Protei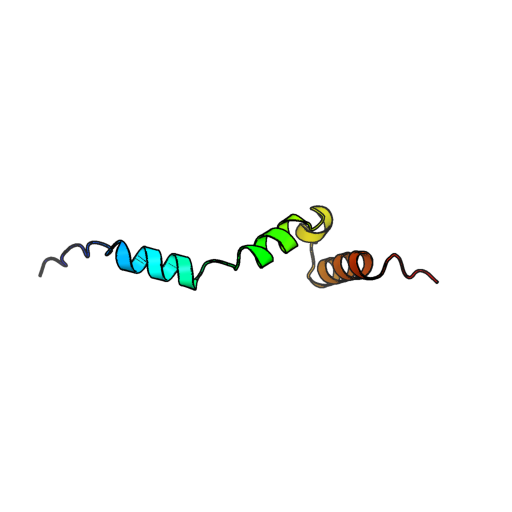n AF-A0A5B7H9R7-F1 (afdb_monomer)

Secondary structure (DSSP, 8-state):
---------HHHHHHHHHHHSPPHHHHHHHHTS-HHHHT-SSHHHHHHHHHHHHH-----

pLDDT: mean 77.04, std 11.89, range [37.81, 91.06]

Mean predicted aligned error: 12.55 Å

Organism: Portunus trituberculatus (NCBI:txid210409)

Sequence (60 aa):
MTKGHEKIKMMQCLKDIEKYSFPHRTVEKWNALDNGSVRAHSMYNFKEKLDKRRYGDKTL

Radius of gyration: 20.5 Å; Cα contacts (8 Å, |Δi|>4): 14; chains: 1; bounding box: 49×19×54 Å

Structure (mmCIF, N/CA/C/O backbone):
data_AF-A0A5B7H9R7-F1
#
_entry.id   AF-A0A5B7H9R7-F1
#
loop_
_atom_site.group_PDB
_atom_site.id
_atom_site.type_symbol
_atom_site.label_atom_id
_atom_site.label_alt_id
_atom_site.label_comp_id
_atom_site.label_asym_id
_atom_site.label_entity_id
_atom_site.label_seq_id
_atom_site.pdbx_PDB_ins_code
_atom_site.Cartn_x
_atom_site.Cartn_y
_atom_site.Cartn_z
_atom_site.occupancy
_atom_site.B_iso_or_equiv
_atom_site.auth_seq_id
_atom_s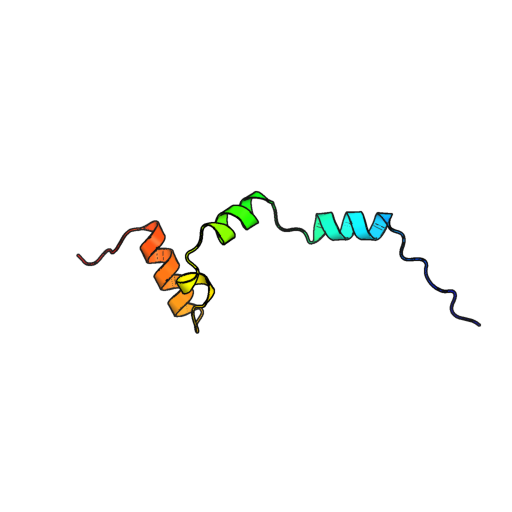ite.auth_comp_id
_atom_site.auth_asym_id
_atom_site.auth_atom_id
_atom_site.pdbx_PDB_model_num
ATOM 1 N N . MET A 1 1 ? -26.602 -12.740 39.708 1.00 37.81 1 MET A N 1
ATOM 2 C CA . MET A 1 1 ? -26.243 -11.690 38.728 1.00 37.81 1 MET A CA 1
ATOM 3 C C . MET A 1 1 ? -25.950 -12.353 37.392 1.00 37.81 1 MET A C 1
ATOM 5 O O . MET A 1 1 ? -24.810 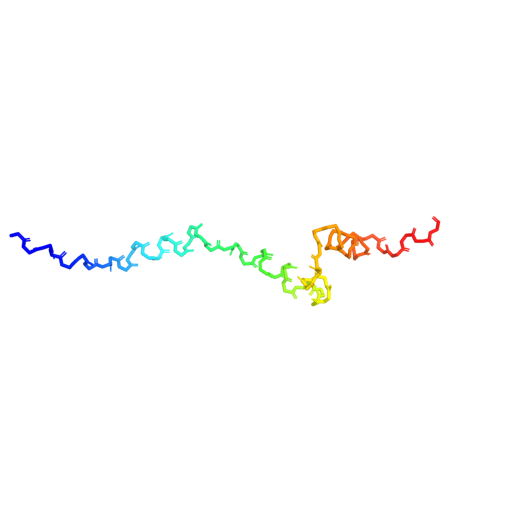-12.689 37.099 1.00 37.81 1 MET A O 1
ATOM 9 N N . THR A 1 2 ? -26.986 -12.630 36.609 1.00 45.41 2 THR A N 1
ATOM 10 C CA . THR A 1 2 ? -26.831 -13.090 35.228 1.00 45.41 2 THR A CA 1
ATOM 11 C C . THR A 1 2 ? -26.366 -11.892 34.406 1.00 45.41 2 THR A C 1
ATOM 13 O O . THR A 1 2 ? -27.100 -10.918 34.260 1.00 45.41 2 THR A O 1
ATOM 16 N N . LYS A 1 3 ? -25.102 -11.918 33.961 1.00 54.19 3 LYS A N 1
ATOM 17 C CA . LYS A 1 3 ? -24.531 -10.928 33.039 1.00 54.19 3 LYS A CA 1
ATOM 18 C C . LYS A 1 3 ? -25.441 -10.870 31.813 1.00 54.19 3 LYS A C 1
ATOM 20 O O . LYS A 1 3 ? -25.477 -11.815 31.030 1.00 54.19 3 LYS A O 1
ATOM 25 N N . GLY A 1 4 ? -26.241 -9.809 31.722 1.00 55.00 4 GLY A N 1
ATOM 26 C CA . GLY A 1 4 ? -27.148 -9.593 30.606 1.00 55.00 4 GLY A CA 1
ATOM 27 C C . GLY A 1 4 ? -26.347 -9.592 29.313 1.00 55.00 4 GLY A C 1
ATOM 28 O O . GLY A 1 4 ? -25.304 -8.949 29.234 1.00 55.00 4 GLY A O 1
ATOM 29 N N . HIS A 1 5 ? -26.819 -10.346 28.326 1.00 65.88 5 HIS A N 1
ATOM 30 C CA . HIS A 1 5 ? -26.262 -10.331 26.984 1.00 65.88 5 HIS A CA 1
ATOM 31 C C . HIS A 1 5 ? -26.290 -8.887 26.467 1.00 65.88 5 HIS A C 1
ATOM 33 O O . HIS A 1 5 ? -27.364 -8.347 26.185 1.00 65.88 5 HIS A O 1
ATOM 39 N N . GLU A 1 6 ? -25.123 -8.247 26.377 1.00 63.84 6 GLU A N 1
ATOM 40 C CA . GLU A 1 6 ? -24.991 -6.951 25.722 1.00 63.84 6 GLU A CA 1
ATOM 41 C C . GLU A 1 6 ? -25.380 -7.137 24.257 1.00 63.84 6 GLU A C 1
ATOM 43 O O . GLU A 1 6 ? -24.664 -7.747 23.463 1.00 63.84 6 GLU A O 1
ATOM 48 N N . LYS A 1 7 ? -26.564 -6.636 23.893 1.00 65.19 7 LYS A N 1
ATOM 49 C CA . LYS A 1 7 ? -26.942 -6.496 22.492 1.00 65.19 7 LYS A CA 1
ATOM 50 C C . LYS A 1 7 ? -25.942 -5.529 21.880 1.00 65.19 7 LYS A C 1
ATOM 52 O O . LYS A 1 7 ? -25.994 -4.335 22.179 1.00 65.19 7 LYS A O 1
ATOM 57 N N . ILE A 1 8 ? -25.037 -6.050 21.056 1.00 64.81 8 ILE A N 1
ATOM 58 C CA . ILE A 1 8 ? -24.115 -5.250 20.253 1.00 64.81 8 ILE A CA 1
ATOM 59 C C . ILE A 1 8 ? -24.973 -4.225 19.506 1.00 64.81 8 ILE A C 1
ATOM 61 O O . ILE A 1 8 ? -25.756 -4.565 18.618 1.00 64.81 8 ILE A O 1
ATOM 65 N N . LYS A 1 9 ? -24.914 -2.964 19.946 1.00 69.50 9 LYS A N 1
ATOM 66 C CA . LYS A 1 9 ? -25.660 -1.868 19.331 1.00 69.50 9 LYS A CA 1
ATOM 67 C C . LYS A 1 9 ? -25.098 -1.705 17.926 1.00 69.50 9 LYS A C 1
ATOM 69 O O . LYS A 1 9 ? -23.996 -1.202 17.763 1.00 69.50 9 LYS A O 1
ATOM 74 N N . MET A 1 10 ? -25.863 -2.101 16.916 1.00 67.19 10 MET A N 1
ATOM 75 C CA . MET A 1 10 ? -25.516 -2.012 15.490 1.00 67.19 10 MET A CA 1
ATOM 76 C C . MET A 1 10 ? -24.998 -0.622 15.071 1.00 67.19 10 MET A C 1
ATOM 78 O O . MET A 1 10 ? -24.137 -0.497 14.207 1.00 67.19 10 MET A O 1
ATOM 82 N N . MET A 1 11 ? -25.460 0.426 15.755 1.00 70.38 11 MET A N 1
ATOM 83 C CA . MET A 1 11 ? -24.998 1.804 15.575 1.00 70.38 11 MET A CA 1
ATOM 84 C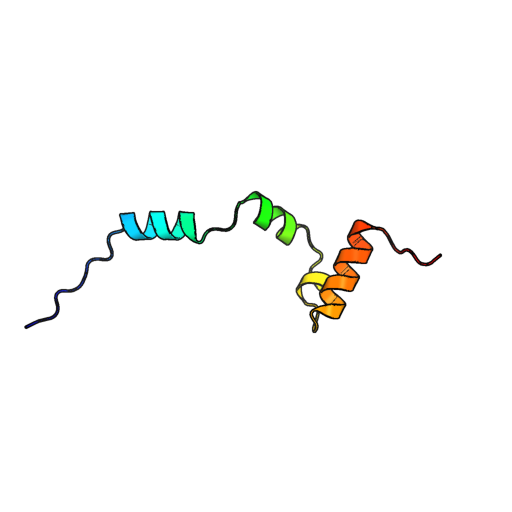 C . MET A 1 11 ? -23.528 2.022 15.978 1.00 70.38 11 MET A C 1
ATOM 86 O O . MET A 1 11 ? -22.854 2.873 15.408 1.00 70.38 11 MET A O 1
ATOM 90 N N . GLN A 1 12 ? -23.036 1.261 16.957 1.00 70.00 12 GLN A N 1
ATOM 91 C CA . GLN A 1 12 ? -21.634 1.251 17.364 1.00 70.00 12 GLN A CA 1
ATOM 92 C C . GLN A 1 12 ? -20.788 0.560 16.289 1.00 70.00 12 GLN A C 1
ATOM 94 O O . GLN A 1 12 ? -19.821 1.150 15.825 1.00 70.00 12 GLN A O 1
ATOM 99 N N . CYS A 1 13 ? -21.242 -0.589 15.768 1.00 69.94 13 CYS A N 1
ATOM 100 C CA . CYS A 1 13 ? -20.574 -1.272 14.655 1.00 69.94 13 CYS A CA 1
ATOM 101 C C . CYS A 1 13 ? -20.414 -0.386 13.416 1.00 69.94 13 CYS A C 1
ATOM 103 O O . CYS A 1 13 ? -19.357 -0.417 12.802 1.00 69.94 13 CYS A O 1
ATOM 105 N N . LEU A 1 14 ? -21.416 0.420 13.047 1.00 76.81 14 LEU A N 1
ATOM 106 C CA . LEU A 1 14 ? -21.292 1.334 11.902 1.00 76.81 14 LEU A CA 1
ATOM 107 C C . LEU A 1 14 ? -20.215 2.407 12.126 1.00 76.81 14 LEU A C 1
ATOM 109 O O . LEU A 1 14 ? -19.431 2.680 11.222 1.00 76.81 14 LEU A O 1
ATOM 113 N N . LYS A 1 15 ? -20.134 2.965 13.341 1.00 76.75 15 LYS A N 1
ATOM 114 C CA . LYS A 1 15 ? -19.091 3.933 13.720 1.00 76.75 15 LYS A CA 1
ATOM 115 C C . LYS A 1 15 ? -17.703 3.302 13.734 1.00 76.75 15 LYS A C 1
ATOM 117 O O . LYS A 1 15 ? -16.737 3.936 13.326 1.00 76.75 15 LYS A O 1
ATOM 122 N N . ASP A 1 16 ? -17.604 2.061 14.196 1.00 76.44 16 ASP A N 1
ATOM 123 C CA . ASP A 1 16 ? -16.351 1.316 14.182 1.00 76.44 16 ASP A CA 1
ATOM 124 C C . ASP A 1 16 ? -15.940 0.960 12.747 1.00 76.44 16 ASP A C 1
ATOM 126 O O . ASP A 1 16 ? -14.777 1.123 12.396 1.00 76.44 16 ASP A O 1
ATOM 130 N N . ILE A 1 17 ? -16.880 0.580 11.874 1.00 80.12 17 ILE A N 1
ATOM 131 C CA . ILE A 1 17 ? -16.598 0.379 10.447 1.00 80.12 17 ILE A CA 1
ATOM 132 C C . ILE A 1 17 ? -16.064 1.671 9.844 1.00 80.12 17 ILE A C 1
ATOM 134 O O . ILE A 1 17 ? -15.007 1.632 9.237 1.00 80.12 17 ILE A O 1
ATOM 138 N N . GLU A 1 18 ? -16.717 2.815 10.033 1.00 79.56 18 GLU A N 1
ATOM 139 C CA . GLU A 1 18 ? -16.219 4.094 9.512 1.00 79.56 18 GLU A CA 1
ATOM 140 C C . GLU A 1 18 ? -14.817 4.434 10.047 1.00 79.56 18 GLU A C 1
ATOM 142 O O . GLU A 1 18 ? -13.931 4.805 9.279 1.00 79.56 18 GLU A O 1
ATOM 147 N N . LYS A 1 19 ? -14.587 4.243 11.351 1.00 80.69 19 LYS A N 1
ATOM 148 C CA . LYS A 1 19 ? -13.317 4.549 12.024 1.00 80.69 19 LYS A CA 1
ATOM 149 C C . LYS A 1 19 ? -12.161 3.652 11.579 1.00 80.69 19 LYS A C 1
ATOM 151 O O . LYS A 1 19 ? -11.030 4.123 11.472 1.00 80.69 19 LYS A O 1
ATOM 156 N N . TYR A 1 20 ? -12.423 2.361 11.394 1.00 78.12 20 TYR A N 1
ATOM 157 C CA . TYR A 1 20 ? -11.410 1.359 11.055 1.00 78.12 20 TYR A CA 1
ATOM 158 C C . TYR A 1 20 ? -11.360 1.045 9.555 1.00 78.12 20 TYR A C 1
ATOM 160 O O . TYR A 1 20 ? -10.475 0.312 9.113 1.00 78.12 20 TYR A O 1
ATOM 168 N N . SER A 1 21 ? -12.273 1.603 8.756 1.00 78.38 21 SER A N 1
ATOM 169 C CA . SER A 1 21 ? -12.234 1.471 7.304 1.00 78.38 21 SER A CA 1
ATOM 170 C C . SER A 1 21 ? -11.096 2.291 6.730 1.00 78.38 21 SE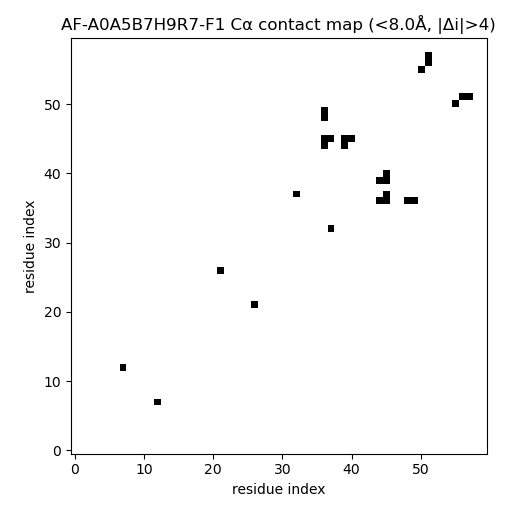R A C 1
ATOM 172 O O . SER A 1 21 ? -10.907 3.471 7.025 1.00 78.38 21 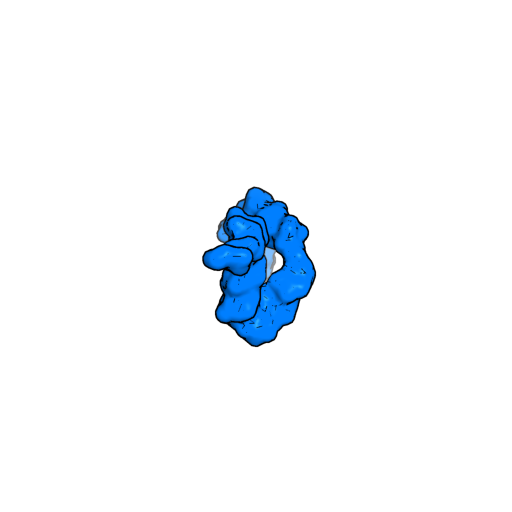SER A O 1
ATOM 174 N N . PHE A 1 22 ? -10.354 1.661 5.830 1.00 75.62 22 PHE A N 1
ATOM 175 C CA . PHE A 1 22 ? -9.410 2.386 5.007 1.00 75.62 22 PHE A CA 1
ATOM 176 C C . PHE A 1 22 ? -10.172 3.293 4.040 1.00 75.62 22 PHE A C 1
ATOM 178 O O . PHE A 1 22 ? -11.172 2.861 3.459 1.00 75.62 22 PHE A O 1
ATOM 185 N N . PRO A 1 23 ? -9.687 4.524 3.803 1.00 81.69 23 PRO A N 1
ATOM 186 C CA . PRO A 1 23 ? -10.230 5.361 2.748 1.00 81.69 23 PRO A CA 1
ATOM 187 C C . PRO A 1 23 ? -10.271 4.574 1.438 1.00 81.69 23 PRO A C 1
ATOM 189 O O . PRO A 1 23 ? -9.289 3.914 1.089 1.00 81.69 23 PRO A O 1
ATOM 192 N N . HIS A 1 24 ? -11.372 4.674 0.694 1.00 75.00 24 HIS A N 1
ATOM 193 C CA . HIS A 1 24 ? -11.543 3.953 -0.572 1.00 75.00 24 HIS A CA 1
ATOM 194 C C . HIS A 1 24 ? -10.351 4.178 -1.522 1.00 75.00 24 HIS A C 1
ATOM 196 O O . HIS A 1 24 ? -9.756 3.236 -2.041 1.00 75.00 24 HIS A O 1
ATOM 202 N N . ARG A 1 25 ? -9.876 5.427 -1.580 1.00 76.38 25 ARG A N 1
ATOM 203 C CA . ARG A 1 25 ? -8.687 5.853 -2.333 1.00 76.38 25 ARG A CA 1
ATOM 204 C C . ARG A 1 25 ? -7.398 5.113 -1.949 1.00 76.38 25 ARG A C 1
ATOM 206 O O . ARG A 1 25 ? -6.482 4.996 -2.762 1.00 76.38 25 ARG A O 1
ATOM 213 N N . THR A 1 26 ? -7.273 4.672 -0.700 1.00 81.75 26 THR A N 1
ATOM 214 C CA . THR A 1 26 ? -6.122 3.891 -0.229 1.00 81.75 26 THR A CA 1
ATOM 215 C C . THR A 1 26 ? -6.221 2.462 -0.747 1.00 81.75 26 THR A C 1
ATOM 217 O O . THR A 1 26 ? -5.236 1.948 -1.268 1.00 81.75 26 THR A O 1
ATOM 220 N N . VAL A 1 27 ? -7.410 1.855 -0.688 1.00 81.31 27 VAL A N 1
ATOM 221 C CA . VAL A 1 27 ? -7.667 0.499 -1.200 1.00 81.31 27 VAL A CA 1
ATOM 222 C C . VAL A 1 27 ? -7.389 0.410 -2.702 1.00 81.31 27 VAL A C 1
ATOM 224 O O . VAL A 1 27 ? -6.695 -0.504 -3.136 1.00 81.31 27 VAL A O 1
ATOM 227 N N . GLU A 1 28 ? -7.821 1.395 -3.491 1.00 85.44 28 GLU A N 1
ATOM 228 C CA . GLU A 1 28 ? -7.547 1.437 -4.936 1.00 85.44 28 GLU A CA 1
ATOM 229 C C . GLU A 1 28 ? -6.043 1.469 -5.251 1.00 85.44 28 GLU A C 1
ATOM 231 O O . GLU A 1 28 ? -5.566 0.760 -6.136 1.00 85.44 28 GLU A O 1
ATOM 236 N N . LYS A 1 29 ? -5.261 2.241 -4.484 1.00 83.81 29 LYS A N 1
ATOM 237 C CA . LYS A 1 29 ? -3.798 2.294 -4.641 1.00 83.81 29 LYS A CA 1
ATOM 238 C C . LYS A 1 29 ? -3.127 0.961 -4.315 1.00 83.81 29 LYS A C 1
ATOM 240 O O . LYS A 1 29 ? -2.159 0.613 -4.990 1.00 83.81 29 LYS A O 1
ATOM 245 N N . TRP A 1 30 ? -3.621 0.242 -3.305 1.00 85.06 30 TRP A N 1
ATOM 246 C CA . TRP A 1 30 ? -3.141 -1.097 -2.952 1.00 85.06 30 TRP A CA 1
ATOM 247 C C . TRP A 1 30 ? -3.512 -2.133 -4.015 1.00 85.06 30 TRP A C 1
ATOM 249 O O . TRP A 1 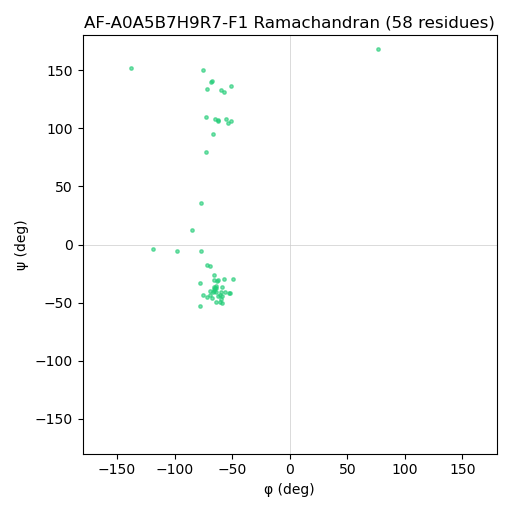30 ? -2.650 -2.904 -4.424 1.00 85.06 30 TRP A O 1
ATOM 259 N N . ASN A 1 31 ? -4.745 -2.099 -4.523 1.00 85.62 31 ASN A N 1
ATOM 260 C CA . ASN A 1 31 ? -5.210 -3.005 -5.578 1.00 85.62 31 ASN A CA 1
ATOM 261 C C . ASN A 1 31 ? -4.487 -2.788 -6.912 1.00 85.62 31 ASN A C 1
ATOM 263 O O . ASN A 1 31 ? -4.368 -3.711 -7.709 1.00 85.62 31 ASN A O 1
ATOM 267 N N . ALA A 1 32 ? -3.977 -1.580 -7.156 1.00 87.44 32 ALA A N 1
ATOM 268 C CA . ALA A 1 32 ? -3.164 -1.290 -8.327 1.00 87.44 32 ALA A CA 1
ATOM 269 C C . ALA A 1 32 ? -1.717 -1.807 -8.213 1.00 87.44 32 ALA A C 1
ATOM 271 O O . ALA A 1 32 ? -0.952 -1.615 -9.158 1.00 87.44 32 ALA A O 1
ATOM 272 N N . LEU A 1 33 ? -1.282 -2.355 -7.071 1.00 87.31 33 LEU A N 1
ATOM 273 C CA . LEU A 1 33 ? 0.057 -2.932 -6.923 1.00 87.31 33 LEU A CA 1
ATOM 274 C C . LEU A 1 33 ? 0.149 -4.298 -7.614 1.00 87.31 33 LEU A C 1
ATOM 276 O O . LEU A 1 33 ? -0.813 -5.056 -7.661 1.00 87.31 33 LEU A O 1
ATOM 280 N N . ASP A 1 34 ? 1.344 -4.636 -8.097 1.00 87.12 34 ASP A N 1
ATOM 281 C CA . ASP A 1 34 ? 1.622 -5.980 -8.601 1.00 87.12 34 ASP A CA 1
ATOM 282 C C . ASP A 1 34 ? 1.597 -7.011 -7.458 1.00 87.12 34 ASP A C 1
ATOM 284 O O . ASP A 1 34 ? 2.120 -6.774 -6.363 1.00 87.12 34 ASP A O 1
ATOM 288 N N . ASN A 1 35 ? 1.050 -8.195 -7.735 1.00 86.12 35 ASN A N 1
ATOM 289 C CA . ASN A 1 35 ? 0.920 -9.268 -6.753 1.00 86.12 35 ASN A CA 1
ATOM 290 C C . ASN A 1 35 ? 2.292 -9.759 -6.256 1.00 86.12 35 ASN A C 1
ATOM 292 O O . ASN A 1 35 ? 2.449 -10.131 -5.095 1.00 86.12 35 ASN A O 1
ATOM 296 N N . GLY A 1 36 ? 3.316 -9.712 -7.111 1.00 83.69 36 GLY A N 1
ATOM 297 C CA . GLY A 1 36 ? 4.700 -9.998 -6.746 1.00 83.69 36 GLY A CA 1
ATOM 298 C C . GLY A 1 36 ? 5.352 -8.916 -5.882 1.00 83.69 36 GLY A C 1
ATOM 299 O O . GLY A 1 36 ? 6.382 -9.193 -5.265 1.00 83.69 36 GLY A O 1
ATOM 300 N N . SER A 1 37 ? 4.790 -7.706 -5.829 1.00 83.56 37 SER A N 1
ATOM 301 C CA . SER A 1 37 ? 5.163 -6.684 -4.847 1.00 83.56 37 SER A CA 1
ATOM 302 C C . SER A 1 37 ? 4.513 -7.008 -3.511 1.00 83.56 37 SER A C 1
ATOM 304 O O . SER A 1 37 ? 5.221 -7.175 -2.529 1.00 83.56 37 SER A O 1
ATOM 306 N N . VAL A 1 38 ? 3.195 -7.222 -3.481 1.00 84.81 38 VAL A N 1
ATOM 307 C CA . VAL A 1 38 ? 2.448 -7.539 -2.247 1.00 84.81 38 VAL A CA 1
ATOM 308 C C . VAL A 1 38 ? 2.966 -8.809 -1.557 1.00 84.81 38 VAL A C 1
ATOM 310 O O . VAL A 1 38 ? 3.040 -8.861 -0.335 1.00 84.81 38 VAL A O 1
ATOM 313 N N . ARG A 1 39 ? 3.384 -9.818 -2.330 1.00 87.88 39 ARG A N 1
ATOM 314 C CA . ARG A 1 39 ? 3.915 -11.095 -1.820 1.00 87.88 39 ARG A CA 1
ATOM 315 C C . ARG A 1 39 ? 5.413 -11.076 -1.492 1.00 87.88 39 ARG A C 1
ATOM 317 O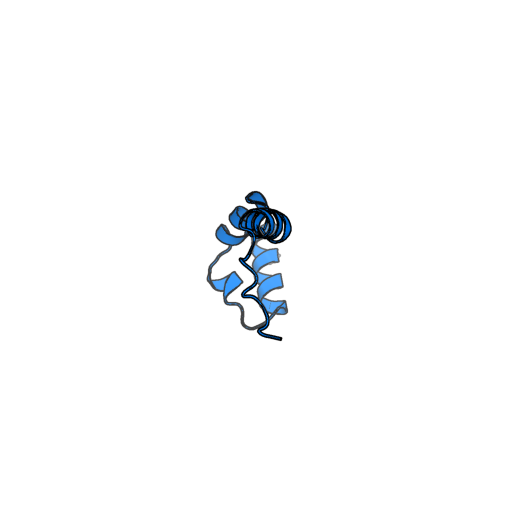 O . ARG A 1 39 ? 6.009 -12.140 -1.328 1.00 87.88 39 ARG A O 1
ATOM 324 N N . ALA A 1 40 ? 6.053 -9.909 -1.442 1.00 88.62 40 ALA A N 1
ATOM 325 C CA . ALA A 1 40 ? 7.474 -9.824 -1.130 1.00 88.62 40 ALA A CA 1
ATOM 326 C C . ALA A 1 40 ? 7.781 -10.408 0.262 1.00 88.62 40 ALA A C 1
ATOM 328 O O . ALA A 1 40 ? 7.137 -10.078 1.252 1.00 88.62 40 ALA A O 1
ATOM 329 N N . HIS A 1 41 ? 8.812 -11.252 0.336 1.00 90.62 41 HIS A N 1
ATOM 330 C CA . HIS A 1 41 ? 9.219 -11.931 1.572 1.00 90.62 41 HIS A CA 1
ATOM 331 C C . HIS A 1 41 ? 9.814 -10.979 2.628 1.00 90.62 41 HIS A C 1
ATOM 333 O O . HIS A 1 41 ? 9.905 -11.319 3.803 1.00 90.62 41 HIS A O 1
ATOM 339 N N . SER A 1 42 ? 10.248 -9.782 2.224 1.00 91.06 42 SER A N 1
ATOM 340 C CA . SER A 1 42 ? 10.827 -8.790 3.126 1.00 91.06 42 SER A CA 1
ATOM 341 C C . SER A 1 42 ? 10.313 -7.390 2.815 1.00 91.06 42 SER A C 1
ATOM 343 O O . SER A 1 42 ? 10.013 -7.048 1.668 1.00 91.06 42 SER A O 1
ATOM 345 N N . MET A 1 43 ? 10.274 -6.550 3.850 1.00 87.38 43 MET A N 1
ATOM 346 C CA . MET A 1 43 ? 9.900 -5.143 3.714 1.00 87.38 43 MET A CA 1
ATOM 347 C C . MET A 1 43 ? 10.870 -4.374 2.804 1.00 87.38 43 MET A C 1
ATOM 349 O O . MET A 1 43 ? 10.460 -3.455 2.097 1.00 87.38 43 MET A O 1
ATOM 353 N N . TYR A 1 44 ? 12.141 -4.783 2.771 1.00 90.94 44 TYR A N 1
ATOM 354 C CA . TYR A 1 44 ? 13.132 -4.232 1.850 1.00 90.94 44 TYR A CA 1
ATOM 355 C C . TYR A 1 44 ? 12.769 -4.532 0.387 1.00 90.94 44 TYR A C 1
ATOM 357 O O . TYR A 1 44 ? 12.663 -3.611 -0.420 1.00 90.94 44 TYR A O 1
ATOM 365 N N . ASN A 1 45 ? 12.458 -5.795 0.073 1.00 88.06 45 ASN A N 1
ATOM 366 C CA . ASN A 1 45 ? 12.061 -6.218 -1.273 1.00 88.06 45 ASN A CA 1
ATOM 367 C C . ASN A 1 45 ? 10.743 -5.564 -1.712 1.00 88.06 45 ASN A C 1
ATOM 369 O O . ASN A 1 45 ? 10.576 -5.216 -2.880 1.00 88.06 45 ASN A O 1
ATOM 373 N N . PHE A 1 46 ? 9.812 -5.367 -0.773 1.00 89.50 46 PHE A N 1
ATOM 374 C CA . PHE A 1 46 ? 8.580 -4.620 -1.022 1.00 89.50 46 PHE A CA 1
ATOM 375 C C . PHE A 1 46 ? 8.876 -3.172 -1.431 1.00 89.50 46 PHE A C 1
ATOM 377 O O . PHE A 1 46 ? 8.367 -2.693 -2.445 1.00 89.50 46 PHE A O 1
ATOM 384 N N . LYS A 1 47 ? 9.737 -2.483 -0.668 1.00 88.88 47 LYS A N 1
ATOM 385 C CA . LYS A 1 47 ? 10.126 -1.096 -0.941 1.00 88.88 47 LYS A CA 1
ATOM 386 C C . LYS A 1 47 ? 10.837 -0.961 -2.288 1.00 88.88 47 LYS A C 1
ATOM 388 O O . LYS A 1 47 ? 10.499 -0.054 -3.039 1.00 88.88 47 LYS A O 1
ATOM 393 N N . GLU A 1 48 ? 11.766 -1.860 -2.610 1.00 88.56 48 GLU A N 1
ATOM 394 C CA . GLU A 1 48 ? 12.491 -1.841 -3.887 1.00 88.56 48 GLU A CA 1
ATOM 395 C C . GLU A 1 48 ? 11.537 -1.970 -5.086 1.00 88.56 48 GLU A C 1
ATOM 397 O O . GLU A 1 48 ? 11.593 -1.174 -6.023 1.00 88.56 48 GLU A O 1
ATOM 402 N N . LYS A 1 49 ? 10.598 -2.924 -5.033 1.00 87.00 49 LYS A N 1
ATOM 403 C CA . LYS A 1 49 ? 9.594 -3.116 -6.092 1.00 87.00 49 LYS A CA 1
ATOM 404 C C . LYS A 1 49 ? 8.652 -1.919 -6.235 1.00 87.00 49 LYS A C 1
ATOM 406 O O . LYS A 1 49 ? 8.291 -1.547 -7.352 1.00 87.00 49 LYS A O 1
ATOM 411 N N . LEU A 1 50 ? 8.272 -1.290 -5.120 1.00 87.56 50 LEU A N 1
ATOM 412 C CA . LEU A 1 50 ? 7.481 -0.060 -5.148 1.00 87.56 50 LEU A CA 1
ATOM 413 C C . LEU A 1 50 ? 8.244 1.121 -5.756 1.00 87.56 50 LEU A C 1
ATOM 415 O O . LEU A 1 50 ? 7.644 1.911 -6.487 1.00 87.56 50 LEU A O 1
ATOM 419 N N . ASP A 1 51 ? 9.533 1.257 -5.448 1.00 86.81 51 ASP A N 1
ATOM 420 C CA . ASP A 1 51 ? 10.368 2.351 -5.945 1.00 86.81 51 ASP A CA 1
ATOM 421 C C . ASP A 1 51 ? 10.584 2.245 -7.460 1.00 86.81 51 ASP A C 1
A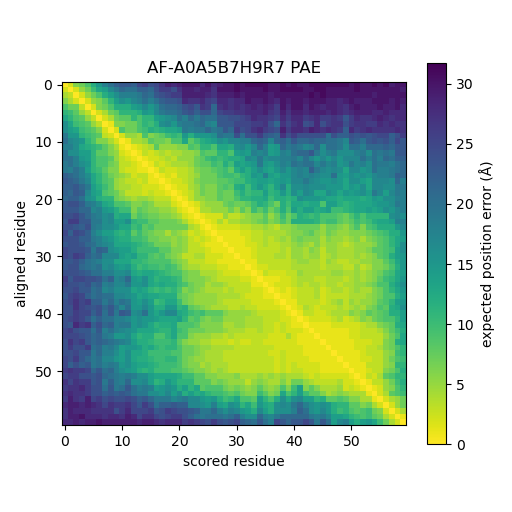TOM 423 O O . ASP A 1 51 ? 10.302 3.199 -8.189 1.00 86.81 51 ASP A O 1
ATOM 427 N N . LYS A 1 52 ? 10.913 1.038 -7.946 1.00 85.06 52 LYS A N 1
ATOM 428 C CA . LYS A 1 52 ? 11.003 0.717 -9.383 1.00 85.06 52 LYS A CA 1
ATOM 429 C C . LYS A 1 52 ? 9.728 1.093 -10.138 1.00 85.06 52 LYS A C 1
ATOM 431 O O . LYS A 1 52 ? 9.790 1.683 -11.212 1.00 85.06 52 LYS A O 1
ATOM 436 N N . ARG A 1 53 ? 8.550 0.833 -9.558 1.00 79.56 53 ARG A N 1
ATOM 437 C CA . ARG A 1 53 ? 7.267 1.221 -10.168 1.00 79.56 53 ARG A CA 1
ATOM 438 C C . ARG A 1 53 ? 7.081 2.741 -10.260 1.00 79.56 53 ARG A C 1
ATOM 440 O O . ARG A 1 53 ? 6.461 3.216 -11.206 1.00 79.56 53 ARG A O 1
ATOM 447 N N . ARG A 1 54 ? 7.551 3.505 -9.270 1.00 77.94 54 ARG A N 1
ATOM 448 C CA . ARG A 1 54 ? 7.378 4.970 -9.230 1.00 77.94 54 ARG A CA 1
ATOM 449 C C . ARG A 1 54 ? 8.338 5.711 -10.145 1.00 77.94 54 ARG A C 1
ATOM 451 O O . ARG A 1 54 ? 7.982 6.774 -10.642 1.00 77.94 54 ARG A O 1
ATOM 458 N N . TYR A 1 55 ? 9.541 5.179 -10.318 1.00 77.25 55 TYR A N 1
ATOM 459 C CA . TYR A 1 55 ? 10.639 5.902 -10.945 1.00 77.25 55 TYR A CA 1
ATOM 460 C C . TYR A 1 55 ? 11.177 5.253 -12.226 1.00 77.25 55 TYR A C 1
ATOM 462 O O . TYR A 1 55 ? 12.036 5.852 -12.870 1.00 77.25 55 TYR A O 1
ATOM 470 N N . GLY A 1 56 ? 10.660 4.081 -12.605 1.00 69.38 56 GLY A N 1
ATOM 471 C CA . GLY A 1 56 ? 11.218 3.253 -13.673 1.00 69.38 56 GLY A CA 1
ATOM 472 C C . GLY A 1 56 ? 12.471 2.502 -13.215 1.00 69.38 56 GLY A C 1
ATOM 473 O O . GLY A 1 56 ? 13.016 2.773 -12.142 1.00 69.38 56 GLY A O 1
ATOM 474 N N . ASP A 1 57 ? 12.928 1.543 -14.024 1.00 64.88 57 ASP A N 1
ATOM 475 C CA . ASP A 1 57 ? 14.220 0.885 -13.814 1.00 64.88 57 ASP A CA 1
ATOM 476 C C . ASP A 1 57 ? 15.323 1.929 -14.044 1.00 64.88 57 ASP A C 1
ATOM 478 O O . ASP A 1 57 ? 15.702 2.241 -15.170 1.00 64.88 57 ASP A O 1
ATOM 482 N N . LYS A 1 58 ? 15.780 2.555 -12.957 1.00 64.38 58 LYS A N 1
ATOM 483 C CA . LYS A 1 58 ? 16.875 3.533 -12.952 1.00 64.38 58 LYS A CA 1
ATOM 484 C C . LYS A 1 58 ? 18.244 2.849 -13.066 1.00 64.38 58 LYS A C 1
ATOM 486 O O . LYS A 1 58 ? 19.203 3.295 -12.448 1.00 64.38 58 LYS A O 1
ATOM 491 N N . THR A 1 59 ? 18.350 1.756 -13.819 1.00 62.69 59 THR A N 1
ATOM 492 C CA . THR A 1 59 ? 19.647 1.236 -14.260 1.00 62.69 59 THR A CA 1
ATOM 493 C C . THR A 1 59 ? 20.199 2.156 -15.347 1.00 62.69 59 THR A C 1
ATOM 495 O O . THR A 1 59 ? 20.057 1.878 -16.536 1.00 62.69 59 THR A O 1
ATOM 498 N N . LEU A 1 60 ? 20.776 3.276 -14.914 1.00 50.41 60 LEU A N 1
ATOM 499 C CA . LEU A 1 60 ? 21.760 4.089 -15.627 1.00 50.41 60 LEU A CA 1
ATOM 500 C C . LEU A 1 60 ? 22.842 4.480 -14.622 1.00 50.41 60 LEU A C 1
ATOM 502 O O . LEU A 1 60 ? 22.470 5.038 -13.564 1.00 50.41 60 LEU A O 1
#

Solvent-accessible surface area (backbone atoms only — not comparable to full-atom values): 3854 Å² total; per-residue (Å²): 133,81,81,73,83,77,74,78,54,64,72,52,54,53,53,49,48,64,73,73,48,73,56,67,74,55,54,54,58,58,69,72,50,56,66,76,37,76,66,37,93,40,74,65,56,28,49,52,49,52,47,36,71,75,68,44,85,72,89,117

Foldseek 3Di:
DPPPPPPPPVVVVVVVCVVPPDDPVVVVVVVPDDPCLVPDPDPVSNVVSVVCVVPPPPPD